Protein AF-A0A2K9E0E5-F1 (afdb_monomer)

Mean predicted aligned error: 8.89 Å

Structure (mmCIF, N/CA/C/O backbone):
data_AF-A0A2K9E0E5-F1
#
_entry.id   AF-A0A2K9E0E5-F1
#
loop_
_atom_site.group_PDB
_atom_site.id
_atom_site.type_symbol
_atom_site.label_atom_id
_atom_site.label_alt_id
_atom_site.label_comp_id
_atom_site.label_asym_id
_atom_site.label_entity_id
_atom_site.label_seq_id
_atom_site.pdbx_PDB_ins_code
_atom_site.Cartn_x
_atom_site.Cartn_y
_atom_site.Cartn_z
_atom_site.occupancy
_atom_site.B_iso_or_equiv
_atom_site.auth_seq_id
_atom_site.auth_comp_id
_atom_site.auth_asym_id
_atom_site.auth_atom_id
_atom_site.pdbx_PDB_model_num
ATOM 1 N N . MET A 1 1 ? 19.671 -17.550 0.095 1.00 40.12 1 MET A N 1
ATOM 2 C CA . MET A 1 1 ? 18.310 -16.971 0.070 1.00 40.12 1 MET A CA 1
ATOM 3 C C . MET A 1 1 ? 18.185 -16.247 -1.260 1.00 40.12 1 MET A C 1
ATOM 5 O O . MET A 1 1 ? 18.866 -15.250 -1.449 1.00 40.12 1 MET A O 1
ATOM 9 N N . ALA A 1 2 ? 17.492 -16.838 -2.234 1.00 42.56 2 ALA A N 1
ATOM 10 C CA . ALA A 1 2 ? 17.412 -16.291 -3.586 1.00 42.56 2 ALA A CA 1
ATOM 11 C C . ALA A 1 2 ? 16.455 -15.092 -3.589 1.00 42.56 2 ALA A C 1
ATOM 13 O O . ALA A 1 2 ? 15.283 -15.253 -3.258 1.00 42.56 2 ALA A O 1
ATOM 14 N N . ASN A 1 3 ? 16.953 -13.905 -3.944 1.00 47.53 3 ASN A N 1
ATOM 15 C CA . ASN A 1 3 ? 16.094 -12.808 -4.377 1.00 47.53 3 ASN A CA 1
ATOM 16 C C . ASN A 1 3 ? 15.506 -13.241 -5.716 1.00 47.53 3 ASN A C 1
ATOM 18 O O . ASN A 1 3 ? 16.163 -13.161 -6.750 1.00 47.53 3 ASN A O 1
ATOM 22 N N . ILE A 1 4 ? 14.319 -13.832 -5.664 1.00 48.16 4 ILE A N 1
ATOM 23 C CA . ILE A 1 4 ? 13.596 -14.253 -6.853 1.00 48.16 4 ILE A CA 1
ATOM 24 C C . ILE A 1 4 ? 13.136 -12.961 -7.528 1.00 48.16 4 ILE A C 1
ATOM 26 O O . ILE A 1 4 ? 12.215 -12.308 -7.041 1.00 48.16 4 ILE A O 1
ATOM 30 N N . SER A 1 5 ? 13.817 -12.565 -8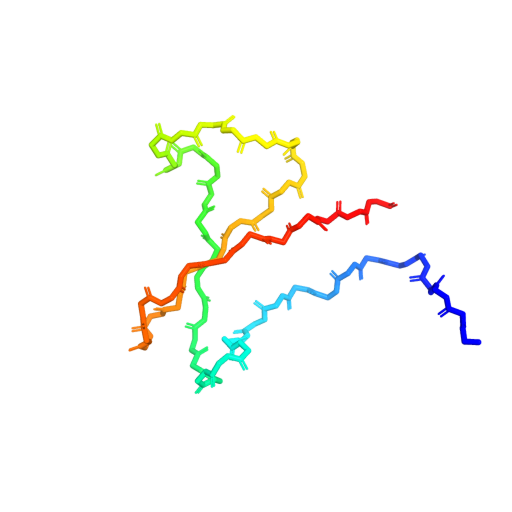.603 1.00 44.50 5 SER A N 1
ATOM 31 C CA . SER A 1 5 ? 13.334 -11.553 -9.543 1.00 44.50 5 SER A CA 1
ATOM 32 C C . SER A 1 5 ? 12.098 -12.121 -10.236 1.00 44.50 5 SER A C 1
ATOM 34 O O . SER A 1 5 ? 12.176 -12.775 -11.273 1.00 44.50 5 SER A O 1
ATOM 36 N N . GLY A 1 6 ? 10.959 -11.975 -9.577 1.00 52.72 6 GLY A N 1
ATOM 37 C CA . GLY A 1 6 ? 9.635 -12.237 -10.112 1.00 52.72 6 GLY A CA 1
ATOM 38 C C . GLY A 1 6 ? 8.756 -11.018 -9.849 1.00 52.72 6 GLY A C 1
ATOM 39 O O . GLY A 1 6 ? 9.129 -10.171 -9.032 1.00 52.72 6 GLY A O 1
ATOM 40 N N . PRO A 1 7 ? 7.596 -10.909 -10.517 1.00 54.84 7 PRO A N 1
ATOM 41 C CA . PRO A 1 7 ? 6.657 -9.833 -1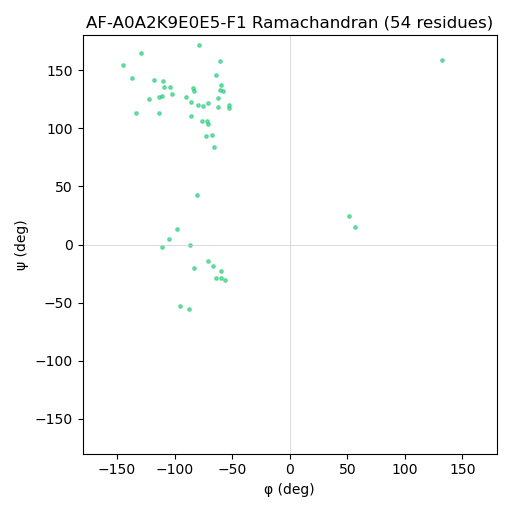0.239 1.00 54.84 7 PRO A CA 1
ATOM 42 C C . PRO A 1 7 ? 6.364 -9.813 -8.737 1.00 54.84 7 PRO A C 1
ATOM 44 O O . PRO A 1 7 ? 5.878 -10.800 -8.177 1.00 54.84 7 PRO A O 1
ATOM 47 N N . GLN A 1 8 ? 6.727 -8.712 -8.071 1.00 56.47 8 GLN A N 1
ATOM 48 C CA . GLN A 1 8 ? 6.437 -8.558 -6.6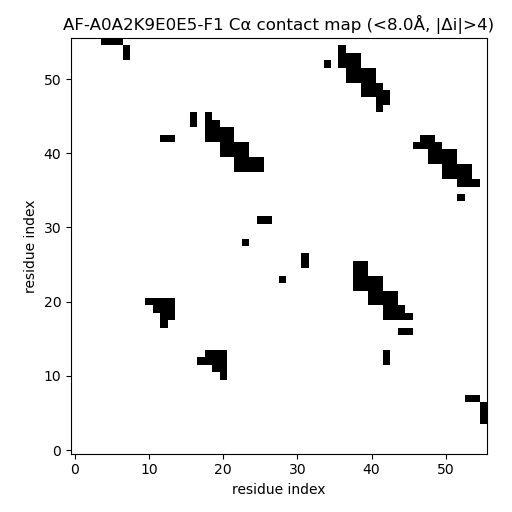52 1.00 56.47 8 GLN A CA 1
ATOM 49 C C . G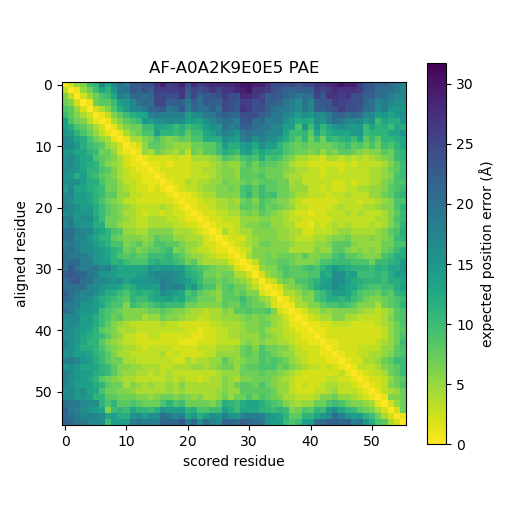LN A 1 8 ? 4.919 -8.669 -6.454 1.00 56.47 8 GLN A C 1
ATOM 51 O O . GLN A 1 8 ? 4.167 -8.049 -7.211 1.00 56.47 8 GLN A O 1
ATOM 56 N N . PRO A 1 9 ? 4.446 -9.467 -5.479 1.00 60.75 9 PRO A N 1
ATOM 57 C CA . PRO A 1 9 ? 3.023 -9.703 -5.307 1.00 60.75 9 PRO A CA 1
ATOM 58 C C . PRO A 1 9 ? 2.306 -8.381 -5.031 1.00 60.75 9 PRO A C 1
ATOM 60 O O . PRO A 1 9 ? 2.739 -7.601 -4.180 1.00 60.75 9 PRO A O 1
ATOM 63 N N . GLU A 1 10 ? 1.196 -8.140 -5.733 1.00 64.75 10 GLU A N 1
ATOM 64 C CA . GLU A 1 10 ? 0.303 -7.026 -5.418 1.00 64.75 10 GLU A CA 1
ATOM 65 C C . GLU A 1 10 ? -0.071 -7.100 -3.935 1.00 64.75 10 GLU A C 1
ATOM 67 O O . GLU A 1 10 ? -0.619 -8.104 -3.460 1.00 64.75 10 GLU A O 1
ATOM 72 N N . ILE A 1 11 ? 0.262 -6.053 -3.177 1.00 70.88 11 ILE A N 1
ATOM 73 C CA . ILE A 1 11 ? -0.020 -6.034 -1.746 1.00 70.88 11 ILE A CA 1
ATOM 74 C C . ILE A 1 11 ? -1.510 -5.767 -1.562 1.00 70.88 11 ILE A C 1
ATOM 76 O O . ILE A 1 11 ? -1.989 -4.651 -1.736 1.00 70.88 11 ILE A O 1
ATOM 80 N N . LYS A 1 12 ? -2.241 -6.819 -1.188 1.00 72.94 12 LYS A N 1
ATOM 81 C CA . LYS A 1 12 ? -3.696 -6.777 -0.980 1.00 72.94 12 LYS A CA 1
ATOM 82 C C . LYS A 1 12 ? -4.100 -6.252 0.401 1.00 72.94 12 LYS A C 1
ATOM 84 O O . LYS A 1 12 ? -5.234 -5.821 0.576 1.00 72.94 12 LYS A O 1
ATOM 89 N N . TYR A 1 13 ? -3.187 -6.280 1.378 1.00 83.06 13 TYR A N 1
ATOM 90 C CA . TYR A 1 13 ? -3.500 -5.991 2.783 1.00 83.06 13 TYR A CA 1
ATOM 91 C C . TYR A 1 13 ? -2.453 -5.104 3.447 1.00 83.06 13 TYR A C 1
ATOM 93 O O . TYR A 1 13 ? -1.254 -5.257 3.215 1.00 83.06 13 TYR A O 1
ATOM 101 N N . CYS A 1 14 ? -2.902 -4.209 4.325 1.00 85.75 14 CYS A N 1
ATOM 102 C CA . CYS A 1 14 ? -2.033 -3.299 5.055 1.00 85.75 14 CYS A CA 1
ATOM 103 C C . CYS A 1 14 ? -1.059 -4.085 5.948 1.00 85.75 14 CYS A C 1
ATOM 105 O O . CYS A 1 14 ? -1.516 -4.851 6.796 1.00 85.75 14 CYS A O 1
ATOM 107 N N . PRO A 1 15 ? 0.264 -3.871 5.854 1.00 82.00 15 PRO A N 1
ATOM 108 C CA . PRO A 1 15 ? 1.232 -4.598 6.675 1.00 82.00 15 PRO A CA 1
ATOM 109 C C . PRO A 1 15 ? 1.119 -4.261 8.171 1.00 82.00 15 PRO A C 1
ATOM 111 O O . PRO A 1 15 ? 1.589 -5.026 9.005 1.00 82.00 15 PRO A O 1
ATOM 114 N N . ILE A 1 16 ? 0.477 -3.138 8.516 1.00 85.75 16 ILE A N 1
ATOM 115 C CA . ILE A 1 16 ? 0.307 -2.675 9.899 1.00 85.75 16 ILE A CA 1
ATOM 116 C C . ILE A 1 16 ? -0.950 -3.283 10.527 1.00 85.75 16 ILE A C 1
ATOM 118 O O . ILE A 1 16 ? -0.887 -3.910 11.578 1.00 85.75 16 ILE A O 1
ATOM 122 N N . CYS A 1 17 ? -2.109 -3.088 9.890 1.00 88.75 17 CYS A N 1
ATOM 123 C CA . CYS A 1 17 ? -3.405 -3.448 10.477 1.00 88.75 17 CYS A CA 1
ATOM 124 C C . CYS A 1 17 ? -4.107 -4.626 9.787 1.00 88.75 17 CYS A C 1
ATOM 126 O O . CYS A 1 17 ? -5.202 -5.003 10.200 1.00 88.75 17 CYS A O 1
ATOM 128 N N . LYS A 1 18 ? -3.514 -5.183 8.721 1.00 87.19 18 LYS A N 1
ATOM 129 C CA . LYS A 1 18 ? -4.092 -6.228 7.854 1.00 87.19 18 LYS A CA 1
ATOM 130 C C . LYS A 1 18 ? -5.442 -5.862 7.219 1.00 87.19 18 LYS A C 1
ATOM 132 O O . LYS A 1 18 ? -6.140 -6.740 6.728 1.00 87.19 18 LYS A O 1
ATOM 137 N N . GLY A 1 19 ? -5.816 -4.581 7.233 1.00 86.25 19 GLY A N 1
ATOM 138 C CA . GLY A 1 19 ? -7.019 -4.071 6.579 1.00 86.25 19 GLY A CA 1
ATOM 139 C C . GLY A 1 19 ? -6.848 -3.897 5.072 1.00 86.25 19 GLY A C 1
ATOM 140 O O . GLY A 1 19 ? -5.735 -3.991 4.550 1.00 86.25 19 GLY A O 1
ATOM 141 N N . ASP A 1 20 ? -7.955 -3.600 4.398 1.00 87.44 20 ASP A N 1
ATOM 142 C CA . ASP A 1 20 ? -7.994 -3.384 2.954 1.00 87.44 20 ASP A CA 1
ATOM 143 C C . ASP A 1 20 ? -7.095 -2.220 2.519 1.00 87.44 20 ASP A C 1
ATOM 145 O O . ASP A 1 20 ? -7.041 -1.158 3.159 1.00 87.44 20 ASP A O 1
ATOM 149 N N . LEU A 1 21 ? -6.377 -2.447 1.419 1.00 86.25 21 LEU A N 1
ATOM 150 C CA . LEU A 1 21 ? -5.562 -1.444 0.748 1.00 86.25 21 LEU A CA 1
ATOM 151 C C . LEU A 1 21 ? -6.174 -1.049 -0.581 1.00 86.25 21 LEU A C 1
ATOM 153 O O . LEU A 1 21 ? -6.611 -1.889 -1.364 1.00 86.25 21 LEU A O 1
ATOM 157 N N . GLN A 1 22 ? -6.090 0.240 -0.865 1.00 85.06 22 GLN A N 1
ATOM 158 C CA . GLN A 1 22 ? -6.401 0.808 -2.158 1.00 85.06 22 GLN A CA 1
ATOM 159 C C . GLN A 1 22 ? -5.111 1.300 -2.815 1.00 85.06 22 GLN A C 1
ATOM 161 O O . GLN A 1 22 ? -4.371 2.092 -2.230 1.00 85.06 22 GLN A O 1
ATOM 166 N N . ASN A 1 23 ? -4.843 0.876 -4.054 1.00 82.75 23 ASN A N 1
ATOM 167 C CA . ASN A 1 23 ? -3.783 1.495 -4.843 1.00 82.75 23 ASN A CA 1
ATOM 168 C C . ASN A 1 23 ? -4.230 2.903 -5.259 1.00 82.75 23 ASN A C 1
ATOM 170 O O . ASN A 1 23 ? -5.257 3.090 -5.911 1.00 82.75 23 ASN A O 1
ATOM 174 N N . VAL A 1 24 ? -3.444 3.900 -4.868 1.00 82.62 24 VAL A N 1
ATOM 175 C CA . VAL A 1 24 ? -3.594 5.279 -5.313 1.00 82.62 24 VAL A CA 1
ATOM 176 C C . VAL A 1 24 ? -2.831 5.432 -6.629 1.00 82.62 24 VAL A C 1
ATOM 178 O O . VAL A 1 24 ? -1.597 5.395 -6.620 1.00 82.62 24 VAL A O 1
ATOM 181 N N . PRO A 1 25 ? -3.526 5.609 -7.767 1.00 77.75 25 PRO A N 1
ATOM 182 C CA . PRO A 1 25 ? -2.857 5.812 -9.040 1.00 77.75 25 PRO A CA 1
ATOM 183 C C . PRO A 1 25 ? -2.065 7.119 -9.012 1.00 77.75 25 PRO A C 1
ATOM 185 O O . PRO A 1 25 ? -2.493 8.116 -8.422 1.00 77.75 25 PRO A O 1
ATOM 188 N N . ARG A 1 26 ? -0.920 7.132 -9.699 1.00 74.25 26 ARG A N 1
ATOM 189 C CA . ARG A 1 26 ? 0.010 8.271 -9.712 1.00 74.25 26 ARG A CA 1
ATOM 190 C C . ARG A 1 26 ? -0.636 9.582 -10.165 1.00 74.25 26 ARG A C 1
ATOM 192 O O . ARG A 1 26 ? -0.260 10.650 -9.693 1.00 74.25 26 ARG A O 1
ATOM 199 N N . ASP A 1 27 ? -1.636 9.511 -11.040 1.00 77.69 27 ASP A N 1
ATOM 200 C CA . ASP A 1 27 ? -2.384 10.684 -11.502 1.00 77.69 27 ASP A CA 1
ATOM 201 C C . ASP A 1 27 ? -3.178 11.380 -10.379 1.00 77.69 27 ASP A C 1
ATOM 203 O O . ASP A 1 27 ? -3.341 12.597 -10.380 1.00 77.69 27 ASP A O 1
ATOM 207 N N . LYS A 1 28 ? -3.596 10.627 -9.354 1.00 75.81 28 LYS A N 1
ATOM 208 C CA . LYS A 1 28 ? -4.319 11.144 -8.179 1.00 75.81 28 LYS A CA 1
ATOM 209 C C . LYS A 1 28 ? -3.390 11.657 -7.073 1.00 75.81 28 LYS A C 1
ATOM 211 O O . LYS A 1 28 ? -3.867 12.116 -6.034 1.00 75.81 28 LYS A O 1
ATOM 216 N N . MET A 1 29 ? -2.073 11.584 -7.252 1.00 72.81 29 MET A N 1
ATOM 217 C CA . MET A 1 29 ? -1.113 12.077 -6.269 1.00 72.81 29 MET A CA 1
ATOM 218 C C . MET A 1 29 ? -0.862 13.573 -6.422 1.00 72.81 29 MET A C 1
ATOM 220 O O . MET A 1 29 ? -0.560 14.053 -7.511 1.00 72.81 29 MET A O 1
ATOM 224 N N . LYS A 1 30 ? -0.858 14.300 -5.296 1.00 70.19 30 LYS A N 1
ATOM 225 C CA . LYS A 1 30 ? -0.449 15.715 -5.255 1.00 70.19 30 LYS A CA 1
ATOM 226 C C . LYS A 1 30 ? 0.990 15.943 -5.731 1.00 70.19 30 LYS A C 1
ATOM 228 O O . LYS A 1 30 ? 1.290 17.014 -6.247 1.00 70.19 30 LYS A O 1
ATOM 233 N N . THR A 1 31 ? 1.868 14.955 -5.569 1.00 65.81 31 THR A N 1
ATOM 234 C CA . THR A 1 31 ? 3.290 15.085 -5.891 1.00 65.81 31 THR A CA 1
ATOM 235 C C . THR A 1 31 ? 3.738 13.867 -6.686 1.00 65.81 31 THR A C 1
ATOM 237 O O . THR A 1 31 ? 3.783 12.766 -6.152 1.00 65.81 31 THR A O 1
ATOM 240 N N . LYS A 1 32 ? 4.102 14.051 -7.958 1.00 66.56 32 LYS A N 1
ATOM 241 C CA . LYS A 1 32 ? 4.584 12.973 -8.843 1.00 66.56 32 LYS A CA 1
ATOM 242 C C . LYS A 1 32 ? 6.069 12.646 -8.601 1.00 66.56 32 LYS A C 1
ATOM 244 O O . LYS A 1 32 ? 6.826 12.497 -9.558 1.00 66.56 32 LYS A O 1
ATOM 249 N N . LYS A 1 33 ? 6.508 12.577 -7.342 1.00 58.62 33 LYS A N 1
ATOM 250 C CA . LYS A 1 33 ? 7.905 12.281 -6.977 1.00 58.62 33 LYS A CA 1
ATOM 251 C C . LYS A 1 33 ? 8.083 10.769 -6.823 1.00 58.62 33 LYS A C 1
ATOM 253 O O . LYS A 1 33 ? 7.319 10.157 -6.098 1.00 58.62 33 LYS A O 1
ATOM 258 N N . GLY A 1 34 ? 9.063 10.195 -7.520 1.00 62.12 34 GLY A N 1
ATOM 259 C CA . GLY A 1 34 ? 9.354 8.756 -7.518 1.00 62.12 34 GLY A CA 1
ATOM 260 C C . GLY A 1 34 ? 9.536 8.188 -8.935 1.00 62.12 34 GLY A C 1
ATOM 261 O O . GLY A 1 34 ? 9.097 8.823 -9.904 1.00 62.12 34 GLY A O 1
ATOM 262 N N . PRO A 1 35 ? 10.216 7.038 -9.082 1.00 66.19 35 PRO A N 1
ATOM 263 C CA . PRO A 1 35 ? 10.326 6.335 -10.358 1.00 66.19 35 PRO A CA 1
ATOM 264 C C . PRO A 1 35 ? 8.944 5.924 -10.893 1.00 66.19 35 PRO A C 1
ATOM 266 O O . PRO A 1 35 ? 7.968 5.838 -10.149 1.00 66.19 35 PRO A O 1
ATOM 269 N N . GLU A 1 36 ? 8.836 5.692 -12.205 1.00 65.62 36 GLU A N 1
ATOM 270 C CA . GLU A 1 36 ? 7.548 5.388 -12.857 1.00 65.62 36 GLU A CA 1
ATOM 271 C C . GLU A 1 36 ? 6.852 4.133 -12.322 1.00 65.62 36 GLU A C 1
ATOM 273 O O . GLU A 1 36 ? 5.630 4.046 -12.387 1.00 65.62 36 GLU A O 1
ATOM 278 N N . HIS A 1 37 ? 7.615 3.224 -11.716 1.00 66.69 37 HIS A N 1
ATOM 279 C CA . HIS A 1 37 ? 7.142 1.955 -11.165 1.00 66.69 37 HI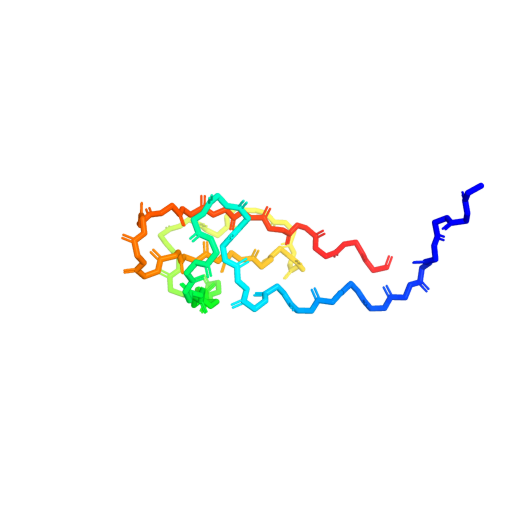S A CA 1
ATOM 280 C C . HIS A 1 37 ? 6.886 1.988 -9.647 1.00 66.69 37 HIS A C 1
ATOM 282 O O . HIS A 1 37 ? 6.738 0.943 -9.012 1.00 66.69 37 HIS A O 1
ATOM 288 N N . THR A 1 38 ? 6.848 3.168 -9.019 1.00 72.88 38 THR A N 1
ATOM 289 C CA . THR A 1 38 ? 6.425 3.275 -7.616 1.00 72.88 38 THR A CA 1
ATOM 290 C C . THR A 1 38 ? 4.904 3.234 -7.527 1.00 72.88 38 THR A C 1
ATOM 292 O O . THR A 1 38 ? 4.210 4.104 -8.058 1.00 72.88 38 THR A O 1
ATOM 295 N N . HIS A 1 39 ? 4.383 2.245 -6.804 1.00 77.56 39 HIS A N 1
ATOM 296 C CA . HIS A 1 39 ? 2.964 2.146 -6.484 1.00 77.56 39 HIS A CA 1
ATOM 297 C C . HIS A 1 39 ? 2.731 2.597 -5.052 1.00 77.56 39 HIS A C 1
ATOM 299 O O . HIS A 1 39 ? 3.360 2.103 -4.116 1.00 77.56 39 HIS A O 1
ATOM 305 N N . THR A 1 40 ? 1.778 3.500 -4.870 1.00 83.31 40 THR A N 1
ATOM 306 C CA . THR A 1 40 ? 1.377 3.940 -3.537 1.00 83.31 40 THR A CA 1
ATOM 307 C C . THR A 1 40 ? 0.070 3.309 -3.151 1.00 83.31 40 THR A C 1
ATOM 309 O O . THR A 1 40 ? -0.885 3.277 -3.929 1.00 83.31 40 THR A O 1
ATOM 312 N N . TYR A 1 41 ? 0.036 2.832 -1.921 1.00 84.62 41 TYR A N 1
ATOM 313 C CA . TYR A 1 41 ? -1.115 2.185 -1.336 1.00 84.62 41 TYR A CA 1
ATOM 314 C C . TYR A 1 41 ? -1.584 2.991 -0.137 1.00 84.62 41 TYR A C 1
ATOM 316 O O . TYR A 1 41 ? -0.778 3.540 0.617 1.00 84.62 41 TYR A O 1
ATOM 324 N N . ASP A 1 42 ? -2.898 3.063 0.007 1.00 87.75 42 ASP A N 1
ATOM 325 C CA . ASP A 1 42 ? -3.591 3.754 1.080 1.00 87.75 42 ASP A CA 1
ATOM 326 C C . ASP A 1 42 ? -4.477 2.747 1.809 1.00 87.75 42 ASP A C 1
ATOM 328 O O . ASP A 1 42 ? -5.254 2.020 1.184 1.00 87.75 42 ASP A O 1
ATOM 332 N N . CYS A 1 43 ? -4.306 2.628 3.123 1.00 90.00 43 CYS A N 1
ATOM 333 C CA . CYS A 1 43 ? -5.116 1.716 3.915 1.00 90.00 43 CYS A CA 1
ATOM 334 C C . CYS A 1 43 ? -6.424 2.369 4.344 1.00 90.00 43 CYS A C 1
ATOM 336 O O . CYS A 1 43 ? -6.420 3.320 5.119 1.00 90.00 43 CYS A O 1
ATOM 338 N N . LEU A 1 44 ? -7.542 1.749 3.973 1.00 87.62 44 LEU A N 1
ATOM 339 C CA . LEU A 1 44 ? -8.882 2.238 4.303 1.00 87.62 44 LEU A CA 1
ATOM 340 C C . LEU A 1 44 ? -9.246 2.092 5.791 1.00 87.62 44 LEU A C 1
ATOM 342 O O . LEU A 1 44 ? -10.228 2.677 6.239 1.00 87.62 44 LEU A O 1
ATOM 346 N N . LYS A 1 45 ? -8.478 1.311 6.566 1.00 90.31 45 LYS A N 1
ATOM 347 C CA . LYS A 1 45 ? -8.717 1.110 8.006 1.00 90.31 45 LYS A CA 1
ATOM 348 C C . LYS A 1 45 ? -7.900 2.028 8.901 1.00 90.31 45 LYS A C 1
ATOM 350 O O . LYS A 1 45 ? -8.452 2.647 9.801 1.00 90.31 45 LYS A O 1
ATOM 355 N N . CYS A 1 46 ? -6.582 2.052 8.716 1.00 90.50 46 CYS A N 1
ATOM 356 C CA . CYS A 1 46 ? -5.682 2.813 9.584 1.00 90.50 46 CYS A CA 1
ATOM 357 C C . CYS A 1 46 ? -5.170 4.103 8.937 1.00 90.50 46 CYS A C 1
ATOM 359 O O . CYS A 1 46 ? -4.290 4.739 9.513 1.00 90.50 46 CYS A O 1
ATOM 361 N N . SER A 1 47 ? -5.659 4.443 7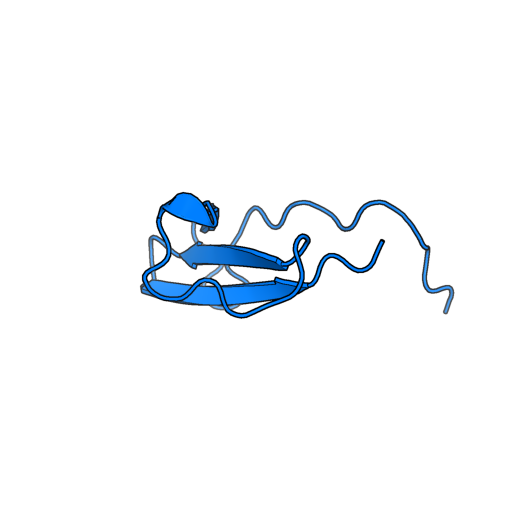.738 1.00 85.12 47 SER A N 1
ATOM 362 C CA . SER A 1 47 ? -5.271 5.625 6.955 1.00 85.12 47 SER A CA 1
ATOM 363 C C . SER A 1 47 ? -3.759 5.772 6.768 1.00 85.12 47 SER A C 1
ATOM 365 O O . SER A 1 47 ? -3.243 6.871 6.579 1.00 85.12 47 SER A O 1
ATOM 367 N N . ASN A 1 48 ? -3.027 4.655 6.847 1.00 85.25 48 ASN A N 1
ATOM 368 C CA . ASN A 1 48 ? -1.599 4.639 6.587 1.00 85.25 48 ASN A CA 1
ATOM 369 C C . ASN A 1 48 ? -1.363 4.538 5.088 1.00 85.25 48 ASN A C 1
ATOM 371 O O . ASN A 1 48 ? -1.919 3.663 4.418 1.00 85.25 48 ASN A O 1
ATOM 375 N N . ARG A 1 49 ? -0.482 5.406 4.602 1.00 84.69 49 ARG A N 1
ATOM 376 C CA . ARG A 1 49 ? -0.022 5.428 3.222 1.00 84.69 49 ARG A CA 1
ATOM 377 C C . ARG A 1 49 ? 1.421 4.956 3.157 1.00 84.69 49 ARG A C 1
ATOM 379 O O . ARG A 1 49 ? 2.249 5.391 3.953 1.00 84.69 49 ARG A O 1
ATOM 386 N N . PHE A 1 50 ? 1.726 4.103 2.191 1.00 80.88 50 PHE A N 1
ATOM 387 C CA . PHE A 1 50 ? 3.089 3.649 1.936 1.00 80.88 50 PHE A CA 1
ATOM 388 C C . PHE A 1 50 ? 3.334 3.452 0.448 1.00 80.88 50 PHE A C 1
ATOM 390 O O . PHE A 1 50 ? 2.417 3.236 -0.346 1.00 80.88 50 PHE A O 1
ATOM 397 N N . GLU A 1 51 ? 4.600 3.567 0.081 1.00 78.56 51 GLU A N 1
ATOM 398 C CA . GLU A 1 51 ? 5.074 3.519 -1.292 1.00 78.56 51 GLU A CA 1
ATOM 399 C C . GLU A 1 51 ? 5.912 2.262 -1.457 1.00 78.56 51 GLU A C 1
ATOM 401 O O . GLU A 1 51 ? 6.825 2.000 -0.673 1.00 78.56 51 GLU A O 1
ATOM 406 N N . ILE A 1 52 ? 5.577 1.466 -2.460 1.00 75.25 52 ILE A N 1
ATOM 407 C CA . ILE A 1 52 ? 6.311 0.256 -2.789 1.00 75.25 52 ILE A CA 1
ATOM 408 C C . ILE A 1 52 ? 6.940 0.496 -4.145 1.00 75.25 52 ILE A C 1
ATOM 410 O O . ILE A 1 52 ? 6.259 0.639 -5.162 1.00 75.25 52 ILE A O 1
ATOM 414 N N . ASN A 1 53 ? 8.266 0.561 -4.131 1.00 66.62 53 ASN A N 1
ATOM 415 C CA . ASN A 1 53 ? 9.054 0.547 -5.346 1.00 66.62 53 ASN A CA 1
ATOM 416 C C . ASN A 1 53 ? 8.986 -0.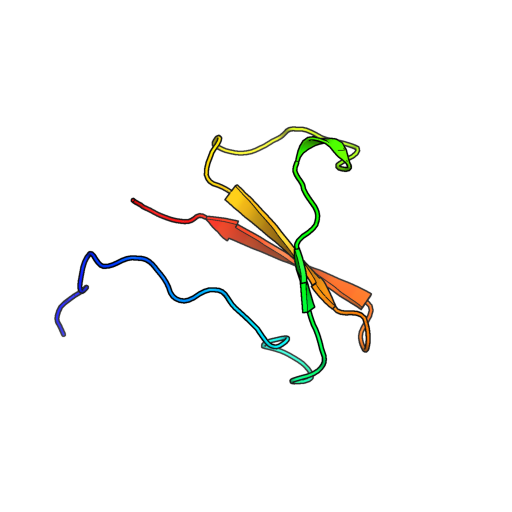874 -5.896 1.00 66.62 53 ASN A C 1
ATOM 418 O O . ASN A 1 53 ? 9.590 -1.791 -5.333 1.00 66.62 53 ASN A O 1
ATOM 422 N N . GLN A 1 54 ? 8.230 -1.067 -6.974 1.00 60.72 54 GLN A N 1
ATOM 423 C CA . GLN A 1 54 ? 8.325 -2.306 -7.726 1.00 60.72 54 GLN A CA 1
ATOM 424 C C . GLN A 1 54 ? 9.661 -2.259 -8.469 1.00 60.72 54 GLN A C 1
ATOM 426 O O . GLN A 1 54 ? 9.784 -1.641 -9.522 1.00 60.72 54 GLN A O 1
ATOM 431 N N . ALA A 1 55 ? 10.702 -2.827 -7.857 1.00 49.06 55 ALA A N 1
ATOM 432 C CA . ALA A 1 55 ? 11.915 -3.171 -8.583 1.00 49.06 55 ALA A CA 1
ATOM 433 C C . ALA A 1 55 ? 11.522 -4.211 -9.642 1.00 49.06 55 ALA A C 1
ATOM 435 O O . ALA A 1 55 ? 10.965 -5.249 -9.277 1.00 49.06 55 ALA A O 1
ATOM 436 N N . GLN A 1 56 ? 11.719 -3.863 -10.918 1.00 46.25 56 GLN A N 1
ATOM 437 C CA . GLN A 1 56 ? 11.581 -4.787 -12.046 1.00 46.25 56 GLN A CA 1
ATOM 438 C C . GLN A 1 56 ? 12.609 -5.916 -11.957 1.00 46.25 56 GLN A C 1
ATOM 440 O O . GLN A 1 56 ? 13.737 -5.648 -11.479 1.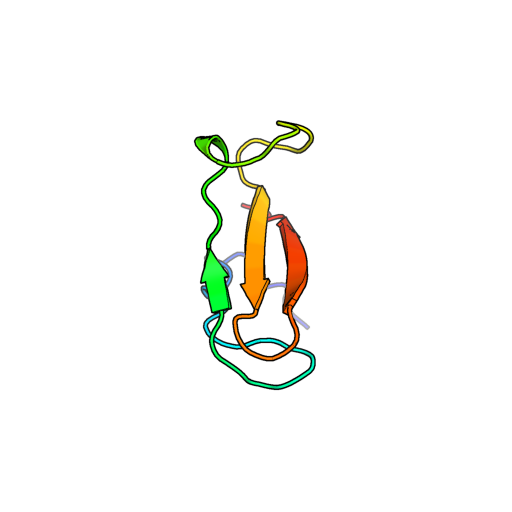00 46.25 56 GLN A O 1
#

pLDDT: mean 72.43, std 14.25, range [40.12, 90.5]

Solvent-accessible surface area (backbone atoms only — not comparable to full-atom values): 3774 Å² total; per-residue (Å²): 133,82,84,72,91,56,86,73,76,83,76,64,49,29,92,85,79,65,33,57,44,41,77,52,56,68,88,79,43,98,64,85,75,71,65,95,54,51,48,35,35,36,20,81,70,80,72,51,70,53,73,45,72,58,74,127

Organism: NCBI:txid1677857

Foldseek 3Di:
DDPPPDFDDDPQADPPPRAGKDWDDCVNDPDNDDDPQKIWIAGPPPRDIDIDRGDD

Sequence (56 aa):
MANISGPQPEIKYCPICKGDLQNVPRDKMKTKKGPEHTHTYDCLKCSNRFEINQAQ

Secondary structure (DSSP, 8-state):
-----SPPPP--B-TTT--BEEEE-GGG-S---S-TTEEEEEETTT--EEEEE---

Radius of gyration: 12.29 Å; Cα contacts (8 Å, |Δi|>4): 75; chains: 1; bounding box: 27×33×23 Å

Nearest PDB st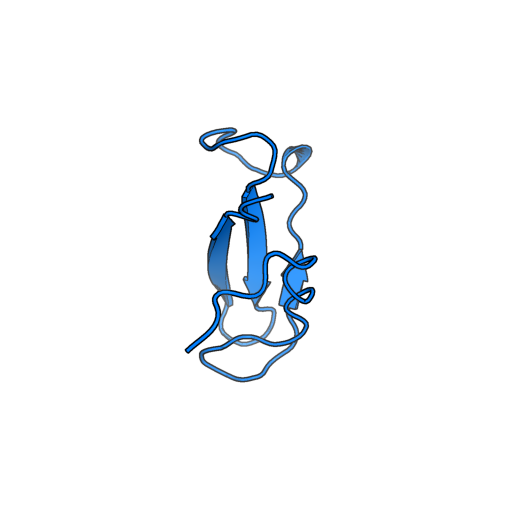ructures (foldseek):
  8eih-assembly1_E  TM=6.102E-01  e=2.614E+00  Homo sapiens
  8qc2-assembly1_C  TM=5.117E-01  e=6.770E+00  Paenarthrobacter ureafaciens